Protein AF-A0A2E8HAP6-F1 (afdb_monomer_lite)

Structure (mmCIF, N/CA/C/O backbone):
data_AF-A0A2E8HAP6-F1
#
_entry.id   AF-A0A2E8HAP6-F1
#
loop_
_atom_site.group_PDB
_atom_site.id
_atom_site.type_symbol
_atom_site.label_atom_id
_atom_site.label_alt_id
_atom_site.label_comp_id
_atom_site.label_asym_id
_atom_site.label_entity_id
_atom_site.label_seq_id
_atom_site.pdbx_PDB_ins_code
_atom_site.Cartn_x
_atom_site.Cartn_y
_atom_site.Cartn_z
_atom_site.occupancy
_atom_site.B_iso_or_equiv
_atom_site.auth_seq_id
_atom_site.auth_comp_id
_atom_site.auth_asym_id
_atom_site.auth_atom_id
_atom_site.pdbx_PDB_model_num
ATOM 1 N N . MET A 1 1 ? -25.602 -38.868 -13.111 1.00 34.88 1 MET A N 1
ATOM 2 C CA . MET A 1 1 ? -24.958 -37.611 -13.548 1.00 34.88 1 MET A CA 1
ATOM 3 C C . MET A 1 1 ? -24.954 -36.648 -12.369 1.00 34.88 1 MET A C 1
ATOM 5 O O . MET A 1 1 ? -25.952 -35.989 -12.122 1.00 34.88 1 MET A O 1
ATOM 9 N N . THR A 1 2 ? -23.888 -36.649 -11.573 1.00 30.02 2 THR A N 1
ATOM 10 C CA . THR A 1 2 ? -23.731 -35.790 -10.389 1.00 30.02 2 THR A CA 1
ATOM 11 C C . THR A 1 2 ? -22.865 -34.594 -10.771 1.00 30.02 2 THR A C 1
ATOM 13 O O . THR A 1 2 ? -21.696 -34.753 -11.109 1.00 30.02 2 THR A O 1
ATOM 16 N N . ALA A 1 3 ? -23.459 -33.401 -10.778 1.00 32.62 3 ALA A N 1
ATOM 17 C CA . ALA A 1 3 ? -22.767 -32.154 -11.075 1.00 32.62 3 ALA A CA 1
ATOM 18 C C . ALA A 1 3 ? -21.962 -31.694 -9.849 1.00 32.62 3 ALA A C 1
ATOM 20 O O . ALA A 1 3 ? -22.529 -31.306 -8.826 1.00 32.62 3 ALA A O 1
ATOM 21 N N . THR A 1 4 ? -20.636 -31.733 -9.955 1.00 31.61 4 THR A N 1
ATOM 22 C CA . THR A 1 4 ? -19.708 -31.160 -8.976 1.00 31.61 4 THR A CA 1
ATOM 23 C C . THR A 1 4 ? -19.849 -29.637 -8.988 1.00 31.61 4 THR A C 1
ATOM 25 O O . THR A 1 4 ? -19.440 -28.980 -9.944 1.00 31.61 4 THR A O 1
ATOM 28 N N . ARG A 1 5 ? -20.438 -29.049 -7.937 1.00 39.22 5 ARG A N 1
ATOM 29 C CA . ARG A 1 5 ? -20.394 -27.594 -7.720 1.00 39.22 5 ARG A CA 1
ATOM 30 C C . ARG A 1 5 ? -18.953 -27.200 -7.394 1.00 39.22 5 ARG A C 1
ATOM 32 O O . ARG A 1 5 ? -18.473 -27.469 -6.298 1.00 39.22 5 ARG A O 1
ATOM 39 N N . LEU A 1 6 ? -18.268 -26.579 -8.350 1.00 38.25 6 LEU A N 1
ATOM 40 C CA . LEU A 1 6 ? -16.980 -25.927 -8.122 1.00 38.25 6 LEU A CA 1
ATOM 41 C C . LEU A 1 6 ? -17.208 -24.735 -7.183 1.00 38.25 6 LEU A C 1
ATOM 43 O O . LEU A 1 6 ? -17.872 -23.768 -7.553 1.00 38.25 6 LEU A O 1
ATOM 47 N N . ALA A 1 7 ? -16.692 -24.816 -5.957 1.00 41.75 7 ALA A N 1
ATOM 48 C CA . ALA A 1 7 ? -16.610 -23.654 -5.082 1.00 41.75 7 ALA A CA 1
ATOM 49 C C . ALA A 1 7 ? -15.644 -22.630 -5.713 1.00 41.75 7 ALA A C 1
ATOM 51 O O . ALA A 1 7 ? -14.564 -23.027 -6.167 1.00 41.75 7 ALA A O 1
ATOM 52 N N . PRO A 1 8 ? -15.998 -21.334 -5.778 1.00 37.44 8 PRO A N 1
ATOM 53 C CA . PRO A 1 8 ? -15.115 -20.322 -6.343 1.00 37.44 8 PRO A CA 1
ATOM 54 C C . PRO A 1 8 ? -13.824 -20.244 -5.521 1.00 37.44 8 PRO A C 1
ATOM 56 O O . PRO A 1 8 ? -13.845 -20.279 -4.289 1.00 37.44 8 PRO A O 1
ATOM 59 N N . SER A 1 9 ? -12.680 -20.182 -6.203 1.00 44.66 9 SER A N 1
ATOM 60 C CA . SER A 1 9 ? -11.379 -20.160 -5.538 1.00 44.66 9 SER A CA 1
ATOM 61 C C . SER A 1 9 ? -11.231 -18.889 -4.693 1.00 44.66 9 SER A C 1
ATOM 63 O O . SER A 1 9 ? -11.637 -17.797 -5.093 1.00 44.66 9 SER A O 1
ATOM 65 N N . ARG A 1 10 ? -10.605 -19.025 -3.517 1.00 48.16 10 ARG A N 1
ATOM 66 C CA . ARG A 1 10 ? -10.386 -17.947 -2.527 1.00 48.16 10 ARG A CA 1
ATOM 67 C C . ARG A 1 10 ? -9.738 -16.678 -3.121 1.00 48.16 10 ARG A C 1
ATOM 69 O O . ARG A 1 10 ? -9.893 -15.602 -2.560 1.00 48.16 10 ARG A O 1
ATOM 76 N N . ARG A 1 11 ? -9.062 -16.796 -4.274 1.00 50.16 11 ARG A N 1
ATOM 77 C CA . ARG A 1 11 ? -8.432 -15.697 -5.030 1.00 50.16 11 ARG A CA 1
ATOM 78 C C . ARG A 1 11 ? -9.433 -14.819 -5.794 1.00 50.16 11 ARG A C 1
ATOM 80 O O . ARG A 1 11 ? -9.287 -13.604 -5.801 1.00 50.16 11 ARG A O 1
ATOM 87 N N . LEU A 1 12 ? -10.478 -15.408 -6.382 1.00 37.34 12 LEU A N 1
ATOM 88 C CA . LEU A 1 12 ? -11.542 -14.656 -7.066 1.00 37.34 12 LEU A CA 1
ATOM 89 C C . LEU A 1 12 ? -12.439 -13.900 -6.075 1.00 37.34 12 LEU A C 1
ATOM 91 O O . LEU A 1 12 ? -12.944 -12.828 -6.392 1.00 37.34 12 LEU A O 1
ATOM 95 N N . TRP A 1 13 ? -12.587 -14.419 -4.854 1.00 34.78 13 TRP A N 1
ATOM 96 C CA . TRP A 1 13 ? -13.346 -13.753 -3.794 1.00 34.78 13 TRP A CA 1
ATOM 97 C C . TRP A 1 13 ? -12.647 -12.486 -3.266 1.00 34.78 13 TRP A C 1
ATOM 99 O O . TRP A 1 13 ? -13.311 -11.474 -3.051 1.00 34.78 13 TRP A O 1
ATOM 109 N N . ARG A 1 14 ? -11.308 -12.495 -3.160 1.00 43.00 14 ARG A N 1
ATOM 110 C CA . ARG A 1 14 ? -10.498 -11.315 -2.793 1.00 43.00 14 ARG A CA 1
ATOM 111 C C . ARG A 1 14 ? -10.588 -10.185 -3.830 1.00 43.00 14 ARG A C 1
ATOM 113 O O . ARG A 1 14 ? -10.760 -9.030 -3.449 1.00 43.00 14 ARG A O 1
ATOM 120 N N . PHE A 1 15 ? -10.597 -10.519 -5.124 1.00 37.59 15 PHE A N 1
ATOM 121 C CA . PHE A 1 15 ? -10.759 -9.545 -6.216 1.00 37.59 15 PHE A CA 1
ATOM 122 C C . PHE A 1 15 ? -12.111 -8.802 -6.180 1.00 37.59 15 PHE A C 1
ATOM 124 O O . PHE A 1 15 ? -12.169 -7.610 -6.470 1.00 37.59 15 PHE A O 1
ATOM 131 N N . CYS A 1 16 ? -13.203 -9.470 -5.792 1.00 31.81 16 CYS A N 1
ATOM 132 C CA . CYS A 1 16 ? -14.531 -8.845 -5.717 1.00 31.81 16 CYS A CA 1
ATOM 133 C C . CYS A 1 16 ? -14.757 -8.017 -4.436 1.00 31.81 16 CYS A C 1
ATOM 135 O O . CYS A 1 16 ? -15.578 -7.100 -4.433 1.00 31.81 16 CYS A O 1
ATOM 137 N N . ILE A 1 17 ? -14.018 -8.290 -3.355 1.00 37.62 17 ILE A N 1
ATOM 138 C CA . ILE A 1 17 ? -14.086 -7.501 -2.114 1.00 37.62 17 ILE A CA 1
ATOM 139 C C . ILE A 1 17 ? -13.412 -6.129 -2.297 1.00 37.62 17 ILE A C 1
ATOM 141 O O . ILE A 1 17 ? -13.930 -5.130 -1.791 1.00 37.62 17 ILE A O 1
ATOM 145 N N . GLY A 1 18 ? -12.352 -6.040 -3.111 1.00 36.97 18 GLY A N 1
ATOM 146 C CA . GLY A 1 18 ? -11.680 -4.774 -3.439 1.00 36.97 18 GLY A CA 1
ATOM 147 C C . GLY A 1 18 ? -12.603 -3.708 -4.053 1.00 36.97 18 GLY A C 1
ATOM 148 O O . GLY A 1 18 ? -12.425 -2.521 -3.796 1.00 36.97 18 GLY A O 1
ATOM 149 N N . ALA A 1 19 ? -13.653 -4.117 -4.775 1.00 36.88 19 ALA A N 1
ATOM 150 C CA . ALA A 1 19 ? -14.640 -3.204 -5.361 1.00 36.88 19 ALA A CA 1
ATOM 151 C C . ALA A 1 19 ? -15.677 -2.666 -4.350 1.00 36.88 19 ALA A C 1
ATOM 153 O O . ALA A 1 19 ? -16.302 -1.640 -4.607 1.00 36.88 19 ALA A O 1
ATOM 154 N N . THR A 1 20 ? -15.857 -3.321 -3.194 1.00 38.19 20 THR A N 1
ATOM 155 C CA . THR A 1 20 ? -16.855 -2.924 -2.172 1.00 38.19 20 THR A CA 1
ATOM 156 C C . THR A 1 20 ? -16.224 -2.244 -0.948 1.00 38.19 20 THR A C 1
ATOM 158 O O . THR A 1 20 ? -16.907 -1.530 -0.218 1.00 38.19 20 THR A O 1
ATOM 161 N N . LEU A 1 21 ? -14.911 -2.393 -0.736 1.00 43.41 21 LEU A N 1
ATOM 162 C CA . LEU A 1 21 ? -14.145 -1.747 0.345 1.00 43.41 21 LEU A CA 1
ATOM 163 C C . LEU A 1 21 ? -13.664 -0.319 0.002 1.00 43.41 21 LEU A C 1
ATOM 165 O O . LEU A 1 21 ? -12.735 0.211 0.617 1.00 43.41 21 LEU A O 1
ATOM 169 N N . ALA A 1 22 ? -14.311 0.334 -0.964 1.00 43.78 22 ALA A N 1
ATOM 170 C CA . ALA A 1 22 ? -13.903 1.625 -1.518 1.00 43.78 22 ALA A CA 1
ATOM 171 C C . ALA A 1 22 ? -13.898 2.783 -0.498 1.00 43.78 22 ALA A C 1
ATOM 173 O O . ALA A 1 22 ? -13.169 3.754 -0.678 1.00 43.78 22 ALA A O 1
ATOM 174 N N . GLY A 1 23 ? -14.652 2.700 0.603 1.00 41.28 23 GLY A N 1
ATOM 175 C CA . GLY A 1 23 ? -14.758 3.818 1.546 1.00 41.28 23 GLY A CA 1
ATOM 176 C C . GLY A 1 23 ? -13.575 3.988 2.509 1.00 41.28 23 GLY A C 1
ATOM 177 O O . GLY A 1 23 ? -13.300 5.114 2.916 1.00 41.28 23 GLY A O 1
ATOM 178 N N . PHE A 1 24 ? -12.873 2.905 2.870 1.00 41.56 24 PHE A N 1
ATOM 179 C CA . PHE A 1 24 ? -11.733 2.949 3.805 1.00 41.56 24 PHE A CA 1
ATOM 180 C C . PHE A 1 24 ? -10.404 2.740 3.064 1.00 41.56 24 PHE A C 1
ATOM 182 O O . PHE A 1 24 ? -9.471 3.526 3.228 1.00 41.56 24 PHE A O 1
ATOM 189 N N . VAL A 1 25 ? -10.365 1.764 2.147 1.00 44.72 25 VAL A N 1
ATOM 190 C CA . VAL A 1 25 ? -9.215 1.490 1.268 1.00 44.72 25 VAL A CA 1
ATOM 191 C C . VAL A 1 25 ? -9.105 2.518 0.149 1.00 44.72 25 VAL A C 1
ATOM 193 O O . VAL A 1 25 ? -8.004 2.910 -0.203 1.00 44.72 25 VAL A O 1
ATOM 196 N N . GLY A 1 26 ? -10.214 3.020 -0.395 1.00 46.41 26 GLY A N 1
ATOM 197 C CA . GLY A 1 26 ? -10.151 4.055 -1.431 1.00 46.41 26 GLY A CA 1
ATOM 198 C C . GLY A 1 26 ? -9.655 5.397 -0.894 1.00 46.41 26 GLY A C 1
ATOM 199 O O . GLY A 1 26 ? -9.004 6.129 -1.624 1.00 46.41 26 GLY A O 1
ATOM 200 N N . VAL A 1 27 ? -9.881 5.712 0.385 1.00 47.75 27 VAL A N 1
ATOM 201 C CA . VAL A 1 27 ? -9.335 6.912 1.040 1.00 47.75 27 VAL A CA 1
ATOM 202 C C . VAL A 1 27 ? -7.869 6.668 1.411 1.00 47.75 27 VAL A C 1
ATOM 204 O O . VAL A 1 27 ? -6.997 7.357 0.902 1.00 47.75 27 VAL A O 1
ATOM 207 N N . ILE A 1 28 ? -7.555 5.640 2.203 1.00 47.19 28 ILE A N 1
ATOM 208 C CA . ILE A 1 28 ? -6.171 5.377 2.642 1.00 47.19 28 ILE A CA 1
ATOM 209 C C . ILE A 1 28 ? -5.275 4.966 1.469 1.00 47.19 28 ILE A C 1
ATOM 211 O O . ILE A 1 28 ? -4.183 5.490 1.320 1.00 47.19 28 ILE A O 1
ATOM 215 N N . GLY A 1 29 ? -5.736 4.092 0.583 1.00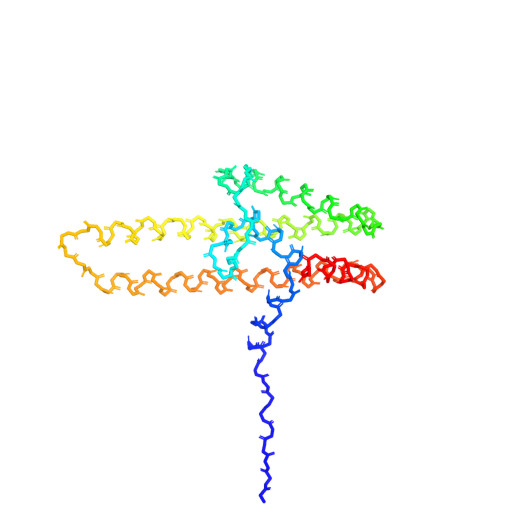 43.91 29 GLY A N 1
ATOM 216 C CA . GLY A 1 29 ? -4.992 3.632 -0.585 1.00 43.91 29 GLY A CA 1
ATOM 217 C C . GLY A 1 29 ? -4.807 4.688 -1.670 1.00 43.91 29 GLY A C 1
ATOM 218 O O . GLY A 1 29 ? -3.787 4.672 -2.357 1.00 43.91 29 GLY A O 1
ATOM 219 N N . SER A 1 30 ? -5.715 5.662 -1.783 1.00 48.97 30 SER A N 1
ATOM 220 C CA . SER A 1 30 ? -5.460 6.834 -2.623 1.00 48.97 30 SER A CA 1
ATOM 221 C C . SER A 1 30 ? -4.388 7.732 -1.979 1.00 48.97 30 SER A C 1
ATOM 223 O O . SER A 1 30 ? -3.448 8.124 -2.666 1.00 48.97 30 SER A O 1
ATOM 225 N N . TYR A 1 31 ? -4.410 7.947 -0.658 1.00 45.25 31 TYR A N 1
ATOM 226 C CA . TYR A 1 31 ? -3.378 8.732 0.042 1.00 45.25 31 TYR A CA 1
ATOM 227 C C . TYR A 1 31 ? -2.008 8.044 0.187 1.00 45.25 31 TYR A C 1
ATOM 229 O O . TYR A 1 31 ? -0.999 8.742 0.230 1.00 45.25 31 TYR A O 1
ATOM 237 N N . VAL A 1 32 ? -1.952 6.711 0.254 1.00 43.72 32 VAL A N 1
ATOM 238 C CA . VAL A 1 32 ? -0.714 5.944 0.478 1.00 43.72 32 VAL A CA 1
ATOM 239 C C . VAL A 1 32 ? -0.076 5.480 -0.834 1.00 43.72 32 VAL A C 1
ATOM 241 O O . VAL A 1 32 ? 1.145 5.505 -0.956 1.00 43.72 32 VAL A O 1
ATOM 244 N N . ALA A 1 33 ? -0.870 5.077 -1.829 1.00 41.09 33 ALA A N 1
ATOM 245 C CA . ALA A 1 33 ? -0.340 4.446 -3.037 1.00 41.09 33 ALA A CA 1
ATOM 246 C C . ALA A 1 33 ? -0.448 5.316 -4.299 1.00 41.09 33 ALA A C 1
ATOM 248 O O . ALA A 1 33 ? 0.166 4.989 -5.309 1.00 41.09 33 ALA A O 1
ATOM 249 N N . GLY A 1 34 ? -1.224 6.409 -4.299 1.00 41.69 34 GLY A N 1
ATOM 250 C CA . GLY A 1 34 ? -1.454 7.194 -5.522 1.00 41.69 34 GLY A CA 1
ATOM 251 C C . GLY A 1 34 ? -2.115 6.395 -6.661 1.00 41.69 34 GLY A C 1
ATOM 252 O O . GLY A 1 34 ? -2.211 6.883 -7.785 1.00 41.69 34 GLY A O 1
ATOM 253 N N . CYS A 1 35 ? -2.601 5.178 -6.388 1.00 39.53 35 CYS A N 1
ATOM 254 C CA . CYS A 1 35 ? -3.077 4.220 -7.389 1.00 39.53 35 CYS A CA 1
ATOM 255 C C . CYS A 1 35 ? -4.482 4.521 -7.940 1.00 39.53 35 CYS A C 1
ATOM 257 O O . CYS A 1 35 ? -5.065 3.693 -8.636 1.00 39.53 35 CYS A O 1
ATOM 259 N N . SER A 1 36 ? -5.052 5.704 -7.699 1.00 40.22 36 SER A N 1
ATOM 260 C CA . SER A 1 36 ? -6.381 6.083 -8.203 1.00 40.22 36 SER A CA 1
ATOM 261 C C . SER A 1 36 ? -6.389 6.522 -9.677 1.00 40.22 36 SER A C 1
ATOM 263 O O . SER A 1 36 ? -7.179 7.376 -10.075 1.00 40.22 36 SER A O 1
ATOM 265 N N . ARG A 1 37 ? -5.544 5.923 -10.527 1.00 37.09 37 ARG A N 1
ATOM 266 C CA . ARG A 1 37 ? -5.595 6.113 -11.989 1.00 37.09 37 ARG A CA 1
ATOM 267 C C . ARG A 1 37 ? -6.129 4.914 -12.774 1.00 37.09 37 ARG A C 1
ATOM 269 O O . ARG A 1 37 ? -5.971 4.865 -13.988 1.00 37.09 37 ARG A O 1
ATOM 276 N N . GLY A 1 38 ? -6.840 3.997 -12.120 1.00 36.78 38 GLY A N 1
ATOM 277 C CA . GLY A 1 38 ? -7.538 2.902 -12.792 1.00 36.78 38 GLY A CA 1
ATOM 278 C C . GLY A 1 38 ? -9.012 2.810 -12.400 1.00 36.78 38 GLY A C 1
ATOM 279 O O . GLY A 1 38 ? -9.325 2.421 -11.286 1.00 36.78 38 GLY A O 1
ATOM 280 N N . ILE A 1 39 ? -9.905 3.072 -13.362 1.00 35.22 39 ILE A N 1
ATOM 281 C CA . ILE A 1 39 ? -11.319 2.631 -13.393 1.00 35.22 39 ILE A CA 1
ATOM 282 C C . ILE A 1 39 ? -12.310 3.367 -12.462 1.00 35.22 39 ILE A C 1
ATOM 284 O O . ILE A 1 39 ? -13.173 2.755 -11.842 1.00 35.22 39 ILE A O 1
ATOM 288 N N . SER A 1 40 ? -12.283 4.701 -12.419 1.00 33.53 40 SER A N 1
ATOM 289 C CA . SER A 1 40 ? -13.477 5.505 -12.080 1.00 33.53 40 SER A CA 1
ATOM 290 C C . SER A 1 40 ? -13.374 6.899 -12.700 1.00 33.53 40 SER A C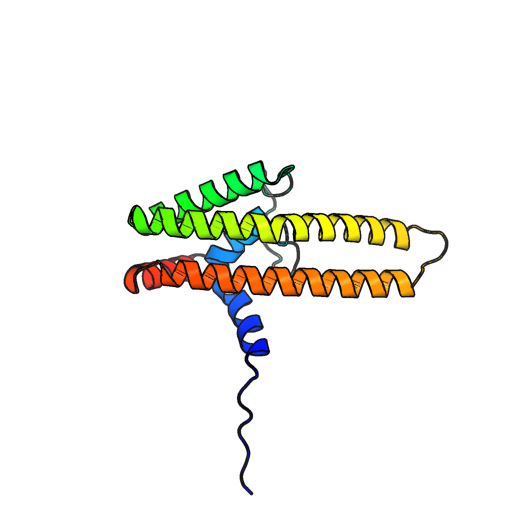 1
ATOM 292 O O . SER A 1 40 ? -12.914 7.856 -12.083 1.00 33.53 40 SER A O 1
ATOM 294 N N . HIS A 1 41 ? -13.781 7.020 -13.964 1.00 35.06 41 HIS A N 1
ATOM 295 C CA . HIS A 1 41 ? -14.090 8.319 -14.557 1.00 35.06 41 HIS A CA 1
ATOM 296 C C . HIS A 1 41 ? -15.361 8.858 -13.884 1.00 35.06 41 HIS A C 1
ATOM 298 O O . HIS A 1 41 ? -16.401 8.229 -14.050 1.00 35.06 41 HIS A O 1
ATOM 304 N N . HIS A 1 42 ? -15.257 9.974 -13.148 1.00 32.62 42 HIS A N 1
ATOM 305 C CA . HIS A 1 42 ? -16.210 11.107 -13.040 1.00 32.62 42 HIS A CA 1
ATOM 306 C C . HIS A 1 42 ? -16.139 11.801 -11.665 1.00 32.62 42 HIS A C 1
ATOM 308 O O . HIS A 1 42 ? -16.991 11.593 -10.809 1.00 32.62 42 HIS A O 1
ATOM 314 N N . GLY A 1 43 ? -15.172 12.715 -11.488 1.00 28.56 43 GLY A N 1
ATOM 315 C CA . GLY A 1 43 ? -15.391 13.842 -10.570 1.00 28.56 43 GLY A CA 1
ATOM 316 C C . GLY A 1 43 ? -14.243 14.279 -9.668 1.00 28.56 43 GLY A C 1
ATOM 317 O O . GLY A 1 43 ? -14.486 14.448 -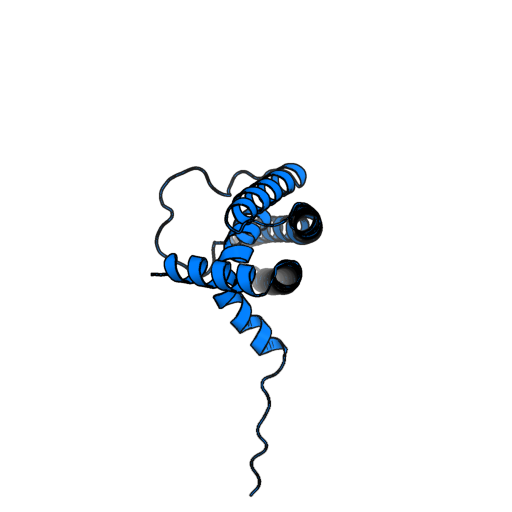8.488 1.00 28.56 43 GLY A O 1
ATOM 318 N N . TRP A 1 44 ? -13.033 14.534 -10.177 1.00 31.86 44 TRP A N 1
ATOM 319 C CA . TRP A 1 44 ? -12.013 15.276 -9.407 1.00 31.86 44 TRP A CA 1
ATOM 320 C C . TRP A 1 44 ? -11.205 16.229 -10.302 1.00 31.86 44 TRP A C 1
ATOM 322 O O . TRP A 1 44 ? -9.983 16.178 -10.380 1.00 31.86 44 TRP A O 1
ATOM 332 N N . HIS A 1 45 ? -11.903 17.136 -10.991 1.00 35.41 45 HIS A N 1
ATOM 333 C CA . HIS A 1 45 ? -11.305 18.374 -11.496 1.00 35.41 45 HIS A CA 1
ATOM 334 C C . HIS A 1 45 ? -11.617 19.499 -10.504 1.00 35.41 45 HIS A C 1
ATOM 336 O O . HIS A 1 45 ? -12.606 20.200 -10.684 1.00 35.41 45 HIS A O 1
ATOM 342 N N . ARG A 1 46 ? -10.816 19.615 -9.434 1.00 31.38 46 ARG A N 1
ATOM 343 C CA . ARG A 1 46 ? -10.508 20.837 -8.652 1.00 31.38 46 ARG A CA 1
ATOM 344 C C . ARG A 1 46 ? -9.857 20.442 -7.315 1.00 31.38 46 ARG A C 1
ATOM 346 O O . ARG A 1 46 ? -10.510 19.839 -6.477 1.00 31.38 46 ARG A O 1
ATOM 353 N N . GLY A 1 47 ? -8.612 20.875 -7.101 1.00 31.34 47 GLY A N 1
ATOM 354 C CA . GLY A 1 47 ? -8.030 21.075 -5.764 1.00 31.34 47 GLY A CA 1
ATOM 355 C C . GLY A 1 47 ? -7.081 19.986 -5.234 1.00 31.34 47 GLY A C 1
ATOM 356 O O . GLY A 1 47 ? -7.525 18.949 -4.765 1.00 31.34 47 GLY A O 1
ATOM 357 N N . HIS A 1 48 ? -5.773 20.274 -5.251 1.00 40.72 48 HIS A N 1
ATOM 358 C CA . HIS A 1 48 ? -4.752 19.899 -4.245 1.00 40.72 48 HIS A CA 1
ATOM 359 C C . HIS A 1 48 ? -4.768 18.499 -3.572 1.00 40.72 48 HIS A C 1
ATOM 361 O O . HIS A 1 48 ? -4.497 18.389 -2.377 1.00 40.72 48 HIS A O 1
ATOM 367 N N . GLY A 1 49 ? -4.998 17.403 -4.296 1.00 42.19 49 GLY A N 1
ATOM 368 C CA . GLY A 1 49 ? -4.974 16.056 -3.705 1.00 42.19 49 GLY A CA 1
ATOM 369 C C . GLY A 1 49 ? -4.074 15.081 -4.458 1.00 42.19 49 GLY A C 1
ATOM 370 O O . GLY A 1 49 ? -4.280 14.879 -5.647 1.00 42.19 49 GLY A O 1
ATOM 371 N N . LEU A 1 50 ? -3.140 14.443 -3.740 1.00 42.72 50 LEU A N 1
ATOM 372 C CA . LEU A 1 50 ? -2.358 13.235 -4.084 1.00 42.72 50 LEU A CA 1
ATOM 373 C C . LEU A 1 50 ? -1.052 13.333 -4.898 1.00 42.72 50 LEU A C 1
ATOM 375 O O . LEU A 1 50 ? -0.294 12.369 -4.865 1.00 42.72 50 LEU A O 1
ATOM 379 N N . HIS A 1 51 ? -0.725 14.437 -5.572 1.00 46.59 51 HIS A N 1
ATOM 380 C CA . HIS A 1 51 ? 0.557 14.538 -6.313 1.00 46.59 51 HIS A CA 1
ATOM 381 C C . HIS A 1 51 ? 1.776 14.911 -5.449 1.00 46.59 51 HIS A C 1
ATOM 383 O O . HIS A 1 51 ? 2.888 14.946 -5.956 1.00 46.59 51 HIS A O 1
ATOM 389 N N . ASP A 1 52 ? 1.578 15.157 -4.153 1.00 53.16 52 ASP A N 1
ATOM 390 C CA . ASP A 1 52 ? 2.503 15.947 -3.324 1.00 53.16 52 ASP A CA 1
ATOM 391 C C . ASP A 1 52 ? 2.902 15.225 -2.023 1.00 53.16 52 ASP A C 1
ATOM 393 O O . ASP A 1 52 ? 2.906 15.801 -0.940 1.00 53.16 52 ASP A O 1
ATOM 397 N N . VAL A 1 53 ? 3.106 13.907 -2.100 1.00 62.44 53 VAL A N 1
ATOM 398 C CA . VAL A 1 53 ? 3.710 13.127 -1.010 1.00 62.44 53 VAL A CA 1
ATOM 399 C C . VAL A 1 53 ? 5.097 12.724 -1.482 1.00 62.44 53 VAL A C 1
ATOM 401 O O . VAL A 1 53 ? 5.232 11.889 -2.385 1.00 62.44 53 VAL A O 1
ATOM 404 N N . SER A 1 54 ? 6.102 13.383 -0.917 1.00 72.19 54 SER A N 1
ATOM 405 C CA . SER A 1 54 ? 7.501 13.284 -1.333 1.00 72.19 54 SER A CA 1
ATOM 406 C C . SER A 1 54 ? 8.323 12.355 -0.439 1.00 72.19 54 SER A C 1
ATOM 408 O O . SER A 1 54 ? 9.409 11.925 -0.830 1.00 72.19 54 SER A O 1
ATOM 410 N N . SER A 1 55 ? 7.798 12.013 0.743 1.00 82.19 55 SER A N 1
ATOM 411 C CA . SER A 1 55 ? 8.484 11.168 1.716 1.00 82.19 55 SER A CA 1
ATOM 412 C C . SER A 1 55 ? 7.562 10.133 2.383 1.00 82.19 55 SER A C 1
ATOM 414 O O . SER A 1 55 ? 6.344 10.333 2.470 1.00 82.19 55 SER A O 1
ATOM 416 N N . PRO A 1 56 ? 8.131 9.033 2.920 1.00 81.00 56 PRO A N 1
ATOM 417 C CA . PRO A 1 56 ? 7.384 8.077 3.738 1.00 81.00 56 PRO A CA 1
ATOM 418 C C . PRO A 1 56 ? 6.754 8.715 4.985 1.00 81.00 56 PRO A C 1
ATOM 420 O O . PRO A 1 56 ? 5.701 8.274 5.441 1.00 81.00 56 PRO A O 1
ATOM 423 N N . GLU A 1 57 ? 7.388 9.751 5.542 1.00 85.44 57 GLU A N 1
ATOM 424 C CA . GLU A 1 57 ? 6.902 10.458 6.729 1.00 85.44 57 GLU A CA 1
ATOM 425 C C . GLU A 1 57 ? 5.649 11.281 6.414 1.00 85.44 57 GLU A C 1
ATOM 427 O O . GLU A 1 57 ? 4.644 11.157 7.113 1.00 85.44 57 GLU A O 1
ATOM 432 N N . GLU A 1 58 ? 5.655 12.026 5.307 1.00 83.75 58 GLU A N 1
ATOM 433 C CA . GLU A 1 58 ? 4.475 12.754 4.829 1.00 83.75 58 GLU A CA 1
ATOM 434 C C . GLU A 1 58 ? 3.327 11.794 4.487 1.00 83.75 58 GLU A C 1
ATOM 436 O O . GLU A 1 58 ? 2.161 12.077 4.782 1.00 83.75 58 GLU A O 1
ATOM 441 N N . ALA A 1 59 ? 3.642 10.636 3.890 1.00 80.50 59 ALA A N 1
ATOM 442 C CA . ALA A 1 59 ? 2.657 9.596 3.595 1.00 80.50 59 ALA A CA 1
ATOM 443 C C . ALA A 1 59 ? 1.997 9.089 4.881 1.00 80.50 59 ALA A C 1
ATOM 445 O O . ALA A 1 59 ? 0.769 8.983 4.965 1.00 80.50 59 ALA A O 1
ATOM 446 N N . ARG A 1 60 ? 2.820 8.829 5.901 1.00 83.12 60 ARG A N 1
ATOM 447 C CA . ARG A 1 60 ? 2.378 8.406 7.226 1.00 83.12 60 ARG A CA 1
ATOM 448 C C . ARG A 1 60 ? 1.495 9.459 7.876 1.00 83.12 60 ARG A C 1
ATOM 450 O O . ARG A 1 60 ? 0.377 9.142 8.267 1.00 83.12 60 ARG A O 1
ATOM 457 N N . GLU A 1 61 ? 1.947 10.706 7.960 1.00 84.56 61 GLU A N 1
ATOM 458 C CA . GLU A 1 61 ? 1.191 11.791 8.591 1.00 84.56 61 GLU A CA 1
ATOM 459 C C . GLU A 1 61 ? -0.179 11.990 7.927 1.00 84.56 61 GLU A C 1
ATOM 461 O O . GLU A 1 61 ? -1.205 12.116 8.608 1.00 84.56 61 GLU A O 1
ATOM 466 N N . ARG A 1 62 ? -0.219 11.953 6.590 1.00 80.12 62 ARG A N 1
ATOM 467 C CA . ARG A 1 62 ? -1.458 12.069 5.815 1.00 80.12 62 ARG A CA 1
ATOM 468 C C . ARG A 1 62 ? -2.410 10.912 6.108 1.00 80.12 62 ARG A C 1
ATOM 470 O O . ARG A 1 62 ? -3.588 11.151 6.384 1.00 80.12 62 ARG A O 1
ATOM 477 N N . ALA A 1 63 ? -1.911 9.676 6.071 1.00 80.44 63 ALA A N 1
ATOM 478 C CA . ALA A 1 63 ? -2.708 8.479 6.322 1.00 80.44 63 ALA A CA 1
ATOM 479 C C . ALA A 1 63 ? -3.244 8.455 7.764 1.00 80.44 63 ALA A C 1
ATOM 481 O O . ALA A 1 63 ? -4.429 8.201 7.985 1.00 80.44 63 ALA A O 1
ATOM 482 N N . GLN A 1 64 ? -2.408 8.827 8.736 1.00 82.75 64 GLN A N 1
ATOM 483 C CA . GLN A 1 64 ? -2.780 8.971 10.143 1.00 82.75 64 GLN A CA 1
ATOM 484 C C . GLN A 1 64 ? -3.860 10.038 10.350 1.00 82.75 64 GLN A C 1
ATOM 486 O O . GLN A 1 64 ? -4.840 9.820 11.068 1.00 82.75 64 GLN A O 1
ATOM 491 N N . SER A 1 65 ? -3.721 11.191 9.698 1.00 82.00 65 SER A N 1
ATOM 492 C CA . SER A 1 65 ? -4.704 12.276 9.768 1.00 82.00 65 SER A CA 1
ATOM 493 C C . SER A 1 65 ? -6.049 11.867 9.164 1.00 82.00 65 SER A C 1
ATOM 495 O O . SER A 1 65 ? -7.100 12.138 9.753 1.00 82.00 65 SER A O 1
ATOM 497 N N . ALA A 1 66 ? -6.031 11.155 8.034 1.00 76.00 66 ALA A N 1
ATOM 498 C CA . ALA A 1 66 ? -7.231 10.610 7.407 1.00 76.00 66 ALA A CA 1
ATOM 499 C C . ALA A 1 66 ? -7.930 9.579 8.311 1.00 76.00 66 ALA A C 1
ATOM 501 O O . ALA A 1 66 ? -9.146 9.659 8.507 1.00 76.00 66 ALA A O 1
ATOM 502 N N . ALA A 1 67 ? -7.167 8.664 8.919 1.00 81.44 67 ALA A N 1
ATOM 503 C CA . ALA A 1 67 ? -7.691 7.673 9.855 1.00 81.44 67 ALA A CA 1
ATOM 504 C C . ALA A 1 67 ? -8.335 8.337 11.080 1.00 81.44 67 ALA A C 1
ATOM 506 O O . ALA A 1 67 ? -9.479 8.036 11.414 1.00 81.44 67 ALA A O 1
ATOM 507 N N . LYS A 1 68 ? -7.665 9.315 11.704 1.00 81.38 68 LYS A N 1
ATOM 508 C CA . LYS A 1 68 ? -8.220 10.081 12.835 1.00 81.38 68 LYS A CA 1
ATOM 509 C C . LYS A 1 68 ? -9.524 10.789 12.472 1.00 81.38 68 LYS A C 1
ATOM 511 O O . LYS A 1 68 ? -10.485 10.733 13.240 1.00 81.38 68 LYS A O 1
ATOM 516 N N . TRP A 1 69 ? -9.573 11.444 11.311 1.00 78.94 69 TRP A N 1
ATOM 517 C CA . TRP A 1 69 ? -10.777 12.136 10.850 1.00 78.94 69 TRP A CA 1
ATOM 518 C C . TRP A 1 69 ? -11.946 11.168 10.630 1.00 78.94 69 TRP A C 1
ATOM 520 O O . TRP A 1 69 ? -13.062 11.459 11.062 1.00 78.94 69 TRP A O 1
ATOM 530 N N . MET A 1 70 ? -11.684 10.011 10.013 1.00 76.25 70 MET A N 1
ATOM 531 C CA . MET A 1 70 ? -12.684 8.962 9.798 1.00 76.25 70 MET A CA 1
ATOM 532 C C . MET A 1 70 ? -13.191 8.381 11.119 1.00 76.25 70 MET A C 1
ATOM 534 O O . MET A 1 70 ? -14.396 8.285 11.319 1.00 76.25 70 MET A O 1
ATOM 538 N N . LEU A 1 71 ? -12.298 8.037 12.045 1.00 81.44 71 LEU A N 1
ATOM 539 C CA . LEU A 1 71 ? -12.665 7.397 13.311 1.00 81.44 71 LEU A CA 1
ATOM 540 C C . LEU A 1 71 ? -13.463 8.300 14.245 1.00 81.44 71 LEU A C 1
ATOM 542 O O . LEU A 1 71 ? -14.315 7.813 14.984 1.00 81.44 71 LEU A O 1
ATOM 546 N N . ARG A 1 72 ? -13.245 9.617 14.174 1.00 82.62 72 ARG A N 1
ATOM 547 C CA . ARG A 1 72 ? -14.074 10.594 14.892 1.00 82.62 72 ARG A CA 1
ATOM 548 C C . ARG A 1 72 ? -15.544 10.540 14.465 1.00 82.62 72 ARG A C 1
ATOM 550 O O . ARG A 1 72 ? -16.398 10.973 15.222 1.00 82.62 72 ARG A O 1
ATOM 557 N N . LYS A 1 73 ? -15.843 10.052 13.260 1.00 80.00 73 LYS A N 1
ATOM 558 C CA . LYS A 1 73 ? -17.210 9.993 12.742 1.00 80.00 73 LYS A CA 1
ATOM 559 C C . LYS A 1 73 ? -18.033 8.822 13.298 1.00 80.00 73 LYS A C 1
ATOM 561 O O . LYS A 1 73 ? -19.250 8.897 13.233 1.00 80.00 73 LYS A O 1
ATOM 566 N N . PHE A 1 74 ? -17.384 7.782 13.818 1.00 82.81 74 PHE A N 1
ATOM 567 C CA . PHE A 1 74 ? -18.027 6.529 14.245 1.00 82.81 74 PHE A CA 1
ATOM 568 C C . PHE A 1 74 ? -17.831 6.252 15.743 1.00 82.81 74 PHE A C 1
ATOM 570 O O . PHE A 1 74 ? -17.817 5.096 16.165 1.00 82.81 74 PHE A O 1
ATOM 577 N N . ASP A 1 75 ? -17.567 7.308 16.524 1.00 85.56 75 ASP A N 1
ATOM 578 C CA . ASP A 1 75 ? -17.360 7.254 17.976 1.00 85.56 75 ASP A CA 1
ATOM 579 C C . ASP A 1 75 ? -16.409 6.132 18.433 1.00 85.56 75 ASP A C 1
ATOM 581 O O . ASP A 1 75 ? -16.639 5.448 19.430 1.00 85.56 75 ASP A O 1
ATOM 585 N N . ALA A 1 76 ? -15.317 5.922 17.687 1.00 89.50 76 ALA A N 1
ATOM 586 C CA . ALA A 1 76 ? -14.314 4.929 18.051 1.00 89.50 76 ALA A CA 1
ATOM 587 C C . ALA A 1 76 ? -13.672 5.268 19.408 1.00 89.50 76 ALA A C 1
ATOM 589 O O . ALA A 1 76 ? -13.326 6.427 19.675 1.00 89.50 76 ALA A O 1
ATOM 590 N N . THR A 1 77 ? -13.468 4.253 20.249 1.00 93.56 77 THR A N 1
ATOM 591 C CA . THR A 1 77 ? -12.760 4.409 21.527 1.00 93.56 77 THR A CA 1
ATOM 592 C C . THR A 1 77 ? -11.284 4.727 21.292 1.00 93.56 77 THR A C 1
ATOM 594 O O . THR A 1 77 ? -10.754 4.538 20.194 1.00 93.56 77 THR A O 1
ATOM 597 N N . ASP A 1 78 ? -10.588 5.216 22.317 1.00 93.44 78 ASP A N 1
ATOM 598 C CA . ASP A 1 78 ? -9.167 5.549 22.177 1.00 93.44 78 ASP A CA 1
ATOM 599 C C . ASP A 1 78 ? -8.303 4.307 21.905 1.00 93.44 78 ASP A C 1
ATOM 601 O O . ASP A 1 78 ? -7.428 4.359 21.040 1.00 93.44 78 ASP A O 1
ATOM 605 N N . ASP A 1 79 ? -8.644 3.162 22.501 1.00 94.25 79 ASP A N 1
ATOM 606 C CA . ASP A 1 79 ? -8.024 1.868 22.194 1.00 94.25 79 ASP A CA 1
ATOM 607 C C . ASP A 1 79 ? -8.222 1.468 20.723 1.00 94.25 79 ASP A C 1
ATOM 609 O O . ASP A 1 79 ? -7.283 1.027 20.054 1.00 94.25 79 ASP A O 1
ATOM 613 N N . GLN A 1 80 ? -9.434 1.647 20.183 1.00 93.00 80 GLN A N 1
ATOM 614 C CA . GLN A 1 80 ? -9.717 1.366 18.773 1.00 93.00 80 GLN A CA 1
ATOM 615 C C . GLN A 1 80 ? -8.920 2.292 17.855 1.00 93.00 80 GLN A C 1
ATOM 617 O O . GLN A 1 80 ? -8.332 1.836 16.872 1.00 93.00 80 GLN A O 1
ATOM 622 N N . LYS A 1 81 ? -8.850 3.586 18.195 1.00 91.12 81 LYS A N 1
ATOM 623 C CA . LYS A 1 81 ? -8.033 4.552 17.457 1.00 91.12 81 LYS A CA 1
ATOM 624 C C . LYS A 1 81 ? -6.577 4.133 17.446 1.00 91.12 81 LYS A C 1
ATOM 626 O O . LYS A 1 81 ? -5.987 4.117 16.374 1.00 91.12 81 LYS A O 1
ATOM 631 N N . GLN A 1 82 ? -6.005 3.775 18.590 1.00 93.69 82 GLN A N 1
ATOM 632 C CA . GLN A 1 82 ? -4.598 3.404 18.663 1.00 93.69 82 GLN A CA 1
ATOM 633 C C . GLN A 1 82 ? -4.290 2.160 17.822 1.00 93.69 82 GLN A C 1
ATOM 635 O O . GLN A 1 82 ? -3.347 2.180 17.036 1.00 93.69 82 GLN A O 1
ATOM 640 N N . ARG A 1 83 ? -5.130 1.119 17.898 1.00 94.12 83 ARG A N 1
ATOM 641 C CA . ARG A 1 83 ? -4.970 -0.098 17.081 1.00 94.12 83 ARG A CA 1
ATOM 642 C C . ARG A 1 83 ? -5.046 0.193 15.582 1.00 94.12 83 ARG A C 1
ATOM 644 O O . ARG A 1 83 ? -4.220 -0.296 14.820 1.00 94.12 83 ARG A O 1
ATOM 651 N N . ILE A 1 84 ? -5.998 1.024 15.157 1.00 90.19 84 ILE A N 1
ATOM 652 C CA . ILE A 1 84 ? -6.141 1.396 13.743 1.00 90.19 84 ILE A CA 1
ATOM 653 C C . ILE A 1 84 ? -4.969 2.266 13.277 1.00 90.19 84 ILE A C 1
ATOM 655 O O . ILE A 1 84 ? -4.499 2.098 12.156 1.00 90.19 84 ILE A O 1
ATOM 659 N N . GLN A 1 85 ? -4.442 3.148 14.128 1.00 89.56 85 GLN A N 1
ATOM 660 C CA . GLN A 1 85 ? -3.232 3.911 13.809 1.00 89.56 85 GLN A CA 1
ATOM 661 C C . GLN A 1 85 ? -2.024 2.987 13.594 1.00 89.56 85 GLN A C 1
ATOM 663 O O . GLN A 1 85 ? -1.262 3.222 12.661 1.00 89.56 85 GLN A O 1
ATOM 668 N N . THR A 1 86 ? -1.872 1.916 14.377 1.00 93.88 86 THR A N 1
ATOM 669 C CA . THR A 1 86 ? -0.821 0.910 14.145 1.00 93.88 86 THR A CA 1
ATOM 670 C C . THR A 1 86 ? -0.979 0.220 12.788 1.00 93.88 86 THR A C 1
ATOM 672 O O . THR A 1 86 ? -0.020 0.178 12.023 1.00 93.88 86 THR A O 1
ATOM 675 N N . ILE A 1 87 ? -2.192 -0.223 12.436 1.00 90.62 87 ILE A N 1
ATOM 676 C CA . ILE A 1 87 ? -2.462 -0.849 11.126 1.00 90.62 87 ILE A CA 1
ATOM 677 C C . ILE A 1 87 ? -2.123 0.113 9.975 1.00 90.62 87 ILE A C 1
ATOM 679 O O . ILE A 1 87 ? -1.554 -0.282 8.956 1.00 90.62 87 ILE A O 1
ATOM 683 N N . VAL A 1 88 ? -2.438 1.401 10.132 1.00 87.44 88 VAL A N 1
ATOM 684 C CA . VAL A 1 88 ? -2.116 2.437 9.139 1.00 87.44 88 VAL A CA 1
ATOM 685 C C . VAL A 1 88 ? -0.607 2.631 8.991 1.00 87.44 88 VAL A C 1
ATOM 687 O O . VAL A 1 88 ? -0.121 2.749 7.866 1.00 87.44 88 VAL A O 1
ATOM 690 N N . ASP A 1 89 ? 0.143 2.636 10.091 1.00 89.06 89 ASP A N 1
ATOM 691 C CA . ASP A 1 89 ? 1.604 2.744 10.052 1.00 89.06 89 ASP A CA 1
ATOM 692 C C . ASP A 1 89 ? 2.244 1.569 9.310 1.00 89.06 89 ASP A C 1
ATOM 694 O O . ASP A 1 89 ? 3.092 1.772 8.437 1.00 89.06 89 ASP A O 1
ATOM 698 N N . GLU A 1 90 ? 1.801 0.350 9.604 1.00 91.12 90 GLU A N 1
ATOM 699 C CA . GLU A 1 90 ? 2.253 -0.861 8.915 1.00 91.12 90 GLU A CA 1
ATOM 700 C C . GLU A 1 90 ? 1.875 -0.828 7.428 1.00 91.12 90 GLU A C 1
ATOM 702 O O . GLU A 1 90 ? 2.687 -1.155 6.560 1.00 91.12 90 GLU A O 1
ATOM 707 N N . SER A 1 91 ? 0.674 -0.344 7.107 1.00 87.00 91 SER A N 1
ATOM 708 C CA . SER A 1 91 ? 0.221 -0.164 5.724 1.00 87.00 91 SER A CA 1
ATOM 709 C C . SER A 1 91 ? 1.140 0.772 4.941 1.00 87.00 91 SER A C 1
ATOM 711 O O . SER A 1 91 ? 1.540 0.448 3.823 1.00 87.00 91 SER A O 1
ATOM 713 N N . VAL A 1 92 ? 1.529 1.909 5.523 1.00 86.44 92 VAL A N 1
ATOM 714 C CA . VAL A 1 92 ? 2.438 2.870 4.879 1.00 86.44 92 VAL A CA 1
ATOM 715 C C . VAL A 1 92 ? 3.813 2.251 4.638 1.00 86.44 92 VAL A C 1
ATOM 717 O O . VAL A 1 92 ? 4.349 2.381 3.537 1.00 86.44 92 VAL A O 1
ATOM 720 N N . GLN A 1 93 ? 4.364 1.535 5.622 1.00 89.44 93 GLN A N 1
ATOM 721 C CA . GLN A 1 93 ? 5.676 0.890 5.499 1.00 89.44 93 GLN A CA 1
ATOM 722 C C . GLN A 1 93 ? 5.733 -0.128 4.354 1.00 89.44 93 GLN A C 1
ATOM 724 O O . GLN A 1 93 ? 6.753 -0.229 3.676 1.00 89.44 93 GLN A O 1
ATOM 729 N N . GLN A 1 94 ? 4.643 -0.857 4.114 1.00 88.62 94 GLN A N 1
ATOM 730 C CA . GLN A 1 94 ? 4.585 -1.860 3.050 1.00 88.62 94 GLN A CA 1
ATOM 731 C C . GLN A 1 94 ? 4.224 -1.265 1.682 1.00 88.62 94 GLN A C 1
ATOM 733 O O . GLN A 1 94 ? 4.781 -1.674 0.664 1.00 88.62 94 GLN A O 1
ATOM 738 N N . LEU A 1 95 ? 3.303 -0.298 1.629 1.00 86.56 95 LEU A N 1
ATOM 739 C CA . LEU A 1 95 ? 2.788 0.240 0.365 1.00 86.56 95 LEU A CA 1
ATOM 740 C C . LEU A 1 95 ? 3.683 1.329 -0.238 1.00 86.56 95 LEU A C 1
ATOM 742 O O . LEU A 1 95 ? 3.775 1.425 -1.462 1.00 86.56 95 LEU A O 1
ATOM 746 N N . TYR A 1 96 ? 4.374 2.133 0.577 1.00 86.50 96 TYR A N 1
ATOM 747 C CA . TYR A 1 96 ? 5.215 3.217 0.060 1.00 86.50 96 TYR A CA 1
ATOM 748 C C . TYR A 1 96 ? 6.352 2.712 -0.855 1.00 86.50 96 TYR A C 1
ATOM 750 O O . TYR A 1 96 ? 6.508 3.240 -1.958 1.00 86.50 96 TYR A O 1
ATOM 758 N N . PRO A 1 97 ? 7.105 1.645 -0.508 1.00 89.69 97 PRO A N 1
ATOM 759 C CA . PRO A 1 97 ? 8.118 1.092 -1.409 1.00 89.69 97 PRO A CA 1
ATOM 760 C C . PRO A 1 97 ? 7.541 0.554 -2.726 1.00 89.69 97 PRO A C 1
ATOM 762 O O . PRO A 1 97 ? 8.218 0.579 -3.754 1.00 89.69 97 PRO A O 1
ATOM 765 N N . LEU A 1 98 ? 6.301 0.052 -2.713 1.00 88.06 98 LEU A N 1
ATOM 766 C CA . LEU A 1 98 ? 5.614 -0.415 -3.920 1.00 88.06 98 LEU A CA 1
ATOM 767 C C . LEU A 1 98 ? 5.259 0.754 -4.847 1.00 88.06 98 LEU A C 1
ATOM 769 O O . LEU A 1 98 ? 5.457 0.645 -6.057 1.00 88.06 98 LEU A O 1
ATOM 773 N N . ARG A 1 99 ? 4.829 1.890 -4.285 1.00 84.94 99 ARG A N 1
ATOM 774 C CA . ARG A 1 99 ? 4.612 3.139 -5.029 1.00 84.94 99 ARG A CA 1
ATOM 775 C C . ARG A 1 99 ? 5.895 3.637 -5.697 1.00 84.94 99 ARG A C 1
ATOM 777 O O . ARG A 1 99 ? 5.865 3.985 -6.873 1.00 84.94 99 ARG A O 1
ATOM 784 N N . GLU A 1 100 ? 7.020 3.635 -4.986 1.00 87.12 100 GLU A N 1
ATOM 785 C CA . GLU A 1 100 ? 8.300 4.068 -5.568 1.00 87.12 100 GLU A CA 1
ATOM 786 C C . GLU A 1 100 ? 8.736 3.170 -6.732 1.00 87.12 100 GLU A C 1
ATOM 788 O O . GLU A 1 100 ? 9.174 3.660 -7.774 1.00 87.12 100 GLU A O 1
ATOM 793 N N . LYS A 1 101 ? 8.543 1.851 -6.609 1.00 88.38 101 LYS A N 1
ATOM 794 C CA . LYS A 1 101 ? 8.798 0.917 -7.717 1.00 88.38 101 LYS A CA 1
ATOM 795 C C . LYS A 1 101 ? 7.883 1.182 -8.912 1.00 88.38 101 LYS A C 1
ATOM 797 O O . LYS A 1 101 ? 8.372 1.198 -10.037 1.00 88.38 101 LYS A O 1
ATOM 802 N N . HIS A 1 102 ? 6.596 1.435 -8.671 1.00 87.75 102 HIS A N 1
ATOM 803 C CA . HIS A 1 102 ? 5.643 1.810 -9.718 1.00 87.75 102 HIS A CA 1
ATOM 804 C C . HIS A 1 102 ? 6.087 3.081 -10.461 1.00 87.75 102 HIS A C 1
ATOM 806 O O . HIS A 1 102 ? 6.120 3.107 -11.690 1.00 87.75 102 HIS A O 1
ATOM 812 N N . HIS A 1 103 ? 6.497 4.125 -9.733 1.00 86.75 103 HIS A N 1
ATOM 813 C CA . HIS A 1 103 ? 7.007 5.362 -10.331 1.00 86.75 103 HIS A CA 1
ATOM 814 C C . HIS A 1 103 ? 8.257 5.127 -11.184 1.00 86.75 103 HIS A C 1
ATOM 816 O O . HIS A 1 103 ? 8.351 5.648 -12.298 1.00 86.75 103 HIS A O 1
ATOM 822 N N . LEU A 1 104 ? 9.192 4.314 -10.689 1.00 90.19 104 LEU A N 1
ATOM 823 C CA . LEU A 1 104 ? 10.392 3.948 -11.430 1.00 90.19 104 LEU A CA 1
ATOM 824 C C . LEU A 1 104 ? 10.048 3.190 -12.719 1.00 90.19 104 LEU A C 1
ATOM 826 O O . LEU A 1 104 ? 10.540 3.553 -13.784 1.00 90.19 104 LEU A O 1
ATOM 830 N N . HIS A 1 105 ? 9.194 2.169 -12.649 1.00 90.12 105 HIS A N 1
ATOM 831 C CA . HIS A 1 105 ? 8.780 1.409 -13.829 1.00 90.12 105 HIS A CA 1
ATOM 832 C C . HIS A 1 105 ? 8.000 2.263 -14.826 1.00 90.12 105 HIS A C 1
ATOM 834 O O . HIS A 1 105 ? 8.165 2.090 -16.029 1.00 90.12 105 HIS A O 1
ATOM 840 N N . HIS A 1 106 ? 7.177 3.200 -14.355 1.00 87.81 106 HIS A N 1
ATOM 841 C CA . HIS A 1 106 ? 6.500 4.152 -15.226 1.00 87.81 106 HIS A CA 1
ATOM 842 C C . HIS A 1 106 ? 7.512 5.032 -15.974 1.00 87.81 106 HIS A C 1
ATOM 844 O O . HIS A 1 106 ? 7.386 5.211 -17.184 1.00 87.81 106 HIS A O 1
ATOM 850 N N . ALA A 1 107 ? 8.552 5.526 -15.294 1.00 91.06 107 ALA A N 1
ATOM 851 C CA . ALA A 1 107 ?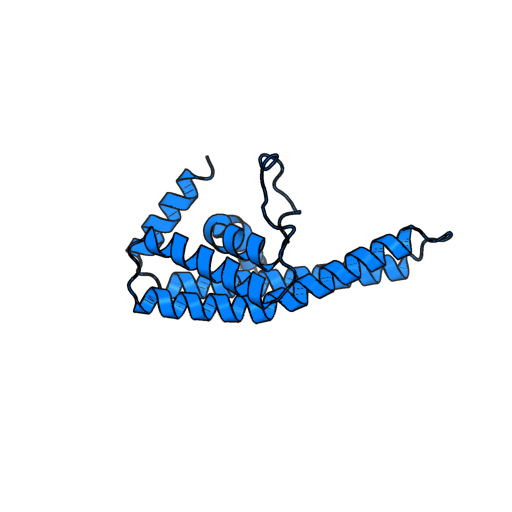 9.631 6.270 -15.944 1.00 91.06 107 ALA A CA 1
ATOM 852 C C . ALA A 1 107 ? 10.402 5.400 -16.957 1.00 91.06 107 ALA A C 1
ATOM 854 O O . ALA A 1 107 ? 10.646 5.845 -18.075 1.00 91.06 107 ALA A O 1
ATOM 855 N N . GLN A 1 108 ? 10.712 4.147 -16.606 1.00 92.00 108 GLN A N 1
ATOM 856 C CA . GLN A 1 108 ? 11.362 3.180 -17.501 1.00 92.00 108 GLN A CA 1
ATOM 857 C C . GLN A 1 108 ? 10.503 2.848 -18.724 1.00 92.00 108 GLN A C 1
ATOM 859 O O . GLN A 1 108 ? 11.021 2.741 -19.829 1.00 92.00 108 GLN A O 1
ATOM 864 N N . LEU A 1 109 ? 9.187 2.714 -18.549 1.00 91.06 109 LEU A N 1
ATOM 865 C CA . LEU A 1 109 ? 8.261 2.478 -19.650 1.00 91.06 109 LEU A CA 1
ATOM 866 C C . LEU A 1 109 ? 8.248 3.667 -20.614 1.00 91.06 109 LEU A C 1
ATOM 868 O O . LEU A 1 109 ? 8.308 3.454 -21.821 1.00 91.06 109 LEU A O 1
ATOM 872 N N . LEU A 1 110 ? 8.188 4.898 -20.090 1.00 92.50 110 LEU A N 1
ATOM 873 C CA . LEU A 1 110 ? 8.238 6.118 -20.899 1.00 92.50 110 LEU A CA 1
ATOM 874 C C . LEU A 1 110 ? 9.558 6.247 -21.663 1.00 92.50 110 LEU A C 1
ATOM 876 O O . LEU A 1 110 ? 9.543 6.609 -22.838 1.00 92.50 110 LEU A O 1
ATOM 880 N N . ASP A 1 111 ? 10.678 5.923 -21.022 1.00 94.62 111 ASP A N 1
ATOM 881 C CA . ASP A 1 111 ? 11.986 5.899 -21.674 1.00 94.62 111 ASP A CA 1
ATOM 882 C C . ASP A 1 111 ? 12.032 4.843 -22.789 1.00 94.62 111 ASP A C 1
ATOM 884 O O . ASP A 1 111 ? 12.370 5.162 -23.927 1.00 94.62 111 ASP A O 1
ATOM 888 N N . ALA A 1 112 ? 11.577 3.616 -22.510 1.00 92.31 112 ALA A N 1
ATOM 889 C CA . ALA A 1 112 ? 11.602 2.501 -23.457 1.00 92.31 112 ALA A CA 1
ATOM 890 C C . ALA A 1 112 ? 10.756 2.751 -24.717 1.00 92.31 112 ALA A C 1
ATOM 892 O O . ALA A 1 112 ? 11.144 2.341 -25.811 1.00 92.31 112 ALA A O 1
ATOM 893 N N . VAL A 1 113 ? 9.607 3.427 -24.592 1.00 93.62 113 VAL A N 1
ATOM 894 C CA . VAL A 1 113 ? 8.758 3.772 -25.751 1.00 93.62 113 VAL A CA 1
ATOM 895 C C . VAL A 1 113 ? 9.232 5.013 -26.509 1.00 93.62 113 VAL A C 1
ATOM 897 O O . VAL A 1 113 ? 8.748 5.252 -27.613 1.00 93.62 113 VAL A O 1
ATOM 900 N N . SER A 1 114 ? 10.147 5.795 -25.930 1.00 94.38 114 SER A N 1
ATOM 901 C CA . SER A 1 114 ? 10.705 7.004 -26.551 1.00 94.38 114 SER A CA 1
ATOM 902 C C . SER A 1 114 ? 11.983 6.735 -27.354 1.00 94.38 114 SER A C 1
ATOM 904 O O . SER A 1 114 ? 12.479 7.643 -28.016 1.00 94.38 114 SER A O 1
ATOM 906 N N . GLN A 1 115 ? 12.520 5.512 -27.303 1.00 94.62 115 GLN A N 1
ATOM 907 C CA . GLN A 1 115 ? 13.685 5.095 -28.086 1.00 94.62 115 GLN A CA 1
ATOM 908 C C . GLN A 1 115 ? 13.357 4.968 -29.584 1.00 94.62 115 GLN A C 1
ATOM 910 O O . GLN A 1 115 ? 12.223 4.669 -29.961 1.00 94.62 115 GLN A O 1
ATOM 915 N N . ASP A 1 116 ? 14.379 5.089 -30.441 1.00 97.06 116 ASP A N 1
ATOM 916 C CA . ASP A 1 116 ? 14.253 4.937 -31.903 1.00 97.06 116 ASP A CA 1
ATOM 917 C C . ASP A 1 116 ? 13.680 3.568 -32.323 1.00 97.06 116 ASP A C 1
ATOM 919 O O . ASP A 1 116 ? 13.022 3.439 -33.358 1.00 97.06 116 ASP A O 1
ATOM 923 N N . SER A 1 117 ? 13.913 2.531 -31.513 1.00 96.38 117 SER A N 1
ATOM 924 C CA . SER A 1 117 ? 13.334 1.200 -31.685 1.00 96.38 117 SER A CA 1
ATOM 925 C C . SER A 1 117 ? 12.698 0.708 -30.392 1.00 96.38 117 SER A C 1
ATOM 927 O O . SER A 1 117 ? 13.325 0.744 -29.336 1.00 96.38 117 SER A O 1
ATOM 929 N N . ILE A 1 118 ? 11.485 0.165 -3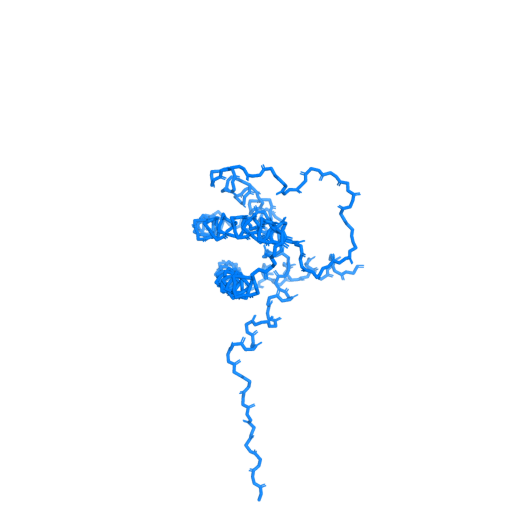0.493 1.00 96.19 118 ILE A N 1
ATOM 930 C CA . ILE A 1 118 ? 10.743 -0.354 -29.343 1.00 96.19 118 ILE A CA 1
ATOM 931 C C . ILE A 1 118 ? 11.203 -1.775 -28.996 1.00 96.19 118 ILE A C 1
ATOM 933 O O . ILE A 1 118 ? 10.948 -2.720 -29.752 1.00 96.19 118 ILE A O 1
ATOM 937 N N . ASP A 1 119 ? 11.778 -1.945 -27.805 1.00 95.56 119 ASP A N 1
ATOM 938 C CA . ASP A 1 119 ? 12.030 -3.262 -27.216 1.00 95.56 119 ASP A CA 1
ATOM 939 C C . ASP A 1 119 ? 10.743 -3.831 -26.594 1.00 95.56 119 ASP A C 1
ATOM 941 O O . ASP A 1 119 ? 10.331 -3.509 -25.476 1.00 95.56 119 ASP A O 1
ATOM 945 N N . ARG A 1 120 ? 10.084 -4.722 -27.338 1.00 95.31 120 ARG A N 1
ATOM 946 C CA . ARG A 1 120 ? 8.855 -5.387 -26.885 1.00 95.31 120 ARG A CA 1
ATOM 947 C C . ARG A 1 120 ? 9.076 -6.319 -25.692 1.00 95.31 120 ARG A C 1
ATOM 949 O O . ARG A 1 120 ? 8.130 -6.532 -24.933 1.00 95.31 120 ARG A O 1
ATOM 956 N N . ALA A 1 121 ? 10.266 -6.900 -25.542 1.00 96.38 121 ALA A N 1
ATOM 957 C CA . ALA A 1 121 ? 10.556 -7.807 -24.438 1.00 96.38 121 ALA A CA 1
ATOM 958 C C . ALA A 1 121 ? 10.678 -7.030 -23.123 1.00 96.38 121 ALA A C 1
ATOM 960 O O . ALA A 1 121 ? 10.133 -7.468 -22.107 1.00 96.38 121 ALA A O 1
ATOM 961 N N . GLU A 1 122 ? 11.301 -5.852 -23.160 1.00 94.12 122 GLU A N 1
ATOM 962 C CA . GLU A 1 122 ? 11.404 -4.972 -21.994 1.00 94.12 122 GLU A CA 1
ATOM 963 C C . GLU A 1 122 ? 10.036 -4.431 -21.557 1.00 94.12 122 GLU A C 1
ATOM 965 O O . GLU A 1 122 ? 9.691 -4.497 -20.375 1.00 94.12 122 GLU A O 1
ATOM 970 N N . ILE A 1 123 ? 9.191 -4.001 -22.502 1.00 95.50 123 ILE A N 1
ATOM 971 C CA . ILE A 1 123 ? 7.816 -3.570 -22.191 1.00 95.50 123 ILE A CA 1
ATOM 972 C C . ILE A 1 123 ? 7.016 -4.702 -21.532 1.00 95.50 123 ILE A C 1
ATOM 974 O O . ILE A 1 123 ? 6.308 -4.479 -20.548 1.00 95.50 123 ILE A O 1
ATOM 978 N N . GLU A 1 124 ? 7.128 -5.932 -22.037 1.00 96.50 124 GLU A N 1
ATOM 979 C CA . GLU A 1 124 ? 6.437 -7.086 -21.454 1.00 96.50 124 GLU A CA 1
ATOM 980 C C . GLU A 1 124 ? 6.963 -7.432 -20.052 1.00 96.50 124 GLU A C 1
ATOM 982 O O . GLU A 1 124 ? 6.185 -7.817 -19.170 1.00 96.50 124 GLU A O 1
ATOM 987 N N . ARG A 1 125 ? 8.268 -7.263 -19.812 1.00 96.88 125 ARG A N 1
ATOM 988 C CA . ARG A 1 125 ? 8.874 -7.422 -18.485 1.00 96.88 125 ARG A CA 1
ATOM 989 C C . ARG A 1 125 ? 8.322 -6.384 -17.505 1.00 96.88 125 ARG A C 1
ATOM 991 O O . ARG A 1 125 ? 7.879 -6.769 -16.421 1.00 96.88 125 ARG A O 1
ATOM 998 N N . LEU A 1 126 ? 8.294 -5.107 -17.895 1.00 93.00 126 LEU A N 1
ATOM 999 C CA . LEU A 1 126 ? 7.734 -4.010 -17.096 1.00 93.00 126 LEU A CA 1
ATOM 1000 C C . LEU A 1 126 ? 6.251 -4.244 -16.791 1.00 93.00 126 LEU A C 1
ATOM 1002 O O . LEU A 1 126 ? 5.851 -4.188 -15.632 1.00 93.00 126 LEU A O 1
ATOM 1006 N N . ARG A 1 127 ? 5.442 -4.629 -17.788 1.00 94.06 127 ARG A N 1
ATOM 1007 C CA . ARG A 1 127 ? 4.018 -4.956 -17.597 1.00 94.06 127 ARG A CA 1
ATOM 1008 C C . ARG A 1 127 ? 3.804 -6.051 -16.545 1.00 94.06 127 ARG A C 1
ATOM 1010 O O . ARG A 1 127 ? 2.902 -5.940 -15.716 1.00 94.06 127 ARG A O 1
ATOM 1017 N N . LYS A 1 128 ? 4.605 -7.123 -16.567 1.00 95.00 128 LYS A N 1
ATOM 1018 C CA . LYS A 1 128 ? 4.522 -8.194 -15.556 1.00 95.00 128 LYS A CA 1
ATOM 1019 C C . LYS A 1 128 ? 4.925 -7.704 -14.167 1.00 95.00 128 LYS A C 1
ATOM 1021 O O . LYS A 1 128 ? 4.278 -8.080 -13.192 1.00 95.00 128 LYS A O 1
ATOM 1026 N N . ALA A 1 129 ? 5.967 -6.879 -14.081 1.00 90.94 129 ALA A N 1
ATOM 1027 C CA . ALA A 1 129 ? 6.419 -6.304 -12.819 1.00 90.94 129 ALA A CA 1
ATOM 1028 C C . ALA A 1 129 ? 5.350 -5.384 -12.202 1.00 90.94 129 ALA A C 1
ATOM 1030 O O . ALA A 1 129 ? 5.087 -5.470 -11.006 1.00 90.94 129 ALA A O 1
ATOM 1031 N N . GLU A 1 130 ? 4.668 -4.590 -13.028 1.00 87.31 130 GLU A N 1
ATOM 1032 C CA . GLU A 1 130 ? 3.548 -3.739 -12.620 1.00 87.31 130 GLU A CA 1
ATOM 1033 C C . GLU A 1 130 ? 2.355 -4.534 -12.084 1.00 87.31 130 GLU A C 1
ATOM 1035 O O . GLU A 1 130 ? 1.803 -4.203 -11.036 1.00 87.31 130 GLU A O 1
ATOM 1040 N N . ILE A 1 131 ? 1.992 -5.639 -12.744 1.00 85.94 131 ILE A N 1
ATOM 1041 C CA . ILE A 1 131 ? 0.932 -6.529 -12.245 1.00 85.94 131 ILE A CA 1
ATOM 1042 C C . ILE A 1 131 ? 1.304 -7.117 -10.883 1.00 85.94 131 ILE A C 1
ATOM 1044 O O . ILE A 1 131 ? 0.452 -7.179 -10.003 1.00 85.94 131 ILE A O 1
ATOM 1048 N N . ALA A 1 132 ? 2.559 -7.527 -10.689 1.00 87.94 132 ALA A N 1
ATOM 1049 C CA . ALA A 1 132 ? 3.009 -8.069 -9.410 1.00 87.94 132 ALA A CA 1
ATOM 1050 C C . ALA A 1 132 ? 2.971 -7.020 -8.283 1.00 87.94 132 ALA A C 1
ATOM 1052 O O . ALA A 1 132 ? 2.609 -7.346 -7.155 1.00 87.94 132 ALA A O 1
ATOM 1053 N N . ILE A 1 133 ? 3.305 -5.760 -8.585 1.00 85.75 133 ILE A N 1
ATOM 1054 C CA . ILE A 1 133 ? 3.174 -4.646 -7.635 1.00 85.75 133 ILE A CA 1
ATOM 1055 C C . ILE A 1 133 ? 1.706 -4.419 -7.272 1.00 85.75 133 ILE A C 1
ATOM 1057 O O . ILE A 1 133 ? 1.383 -4.298 -6.091 1.00 85.75 133 ILE A O 1
ATOM 1061 N N . ALA A 1 134 ? 0.821 -4.386 -8.271 1.00 81.00 134 ALA A N 1
ATOM 1062 C CA . ALA A 1 134 ? -0.607 -4.192 -8.054 1.00 81.00 134 ALA A CA 1
ATOM 1063 C C . ALA A 1 134 ? -1.227 -5.327 -7.221 1.00 81.00 134 ALA A C 1
ATOM 1065 O O . ALA A 1 134 ? -2.016 -5.053 -6.320 1.00 81.00 134 ALA A O 1
ATOM 1066 N N . ASP A 1 135 ? -0.844 -6.579 -7.484 1.00 82.75 135 ASP A N 1
ATOM 1067 C CA . ASP A 1 135 ? -1.290 -7.758 -6.730 1.00 82.75 135 ASP A CA 1
ATOM 1068 C C . ASP A 1 135 ? -0.863 -7.668 -5.257 1.00 82.75 135 ASP A C 1
ATOM 1070 O O . ASP A 1 135 ? -1.704 -7.739 -4.362 1.00 82.75 135 ASP A O 1
ATOM 1074 N N . ALA A 1 136 ? 0.419 -7.383 -5.000 1.00 85.25 136 ALA A N 1
ATOM 1075 C CA . ALA A 1 136 ? 0.944 -7.229 -3.644 1.00 85.25 136 ALA A CA 1
ATOM 1076 C C . ALA A 1 136 ? 0.290 -6.061 -2.884 1.00 85.25 136 ALA A C 1
ATOM 1078 O O . ALA A 1 136 ? -0.066 -6.197 -1.713 1.00 85.25 136 ALA A O 1
ATOM 1079 N N . ALA A 1 137 ? 0.103 -4.917 -3.550 1.00 83.31 137 ALA A N 1
ATOM 1080 C CA . ALA A 1 137 ? -0.570 -3.768 -2.955 1.00 83.31 137 ALA A CA 1
ATOM 1081 C C . ALA A 1 137 ? -2.041 -4.080 -2.638 1.00 83.31 137 ALA A C 1
ATOM 1083 O O . ALA A 1 137 ? -2.524 -3.724 -1.564 1.00 83.31 137 ALA A O 1
ATOM 1084 N N . SER A 1 138 ? -2.741 -4.770 -3.544 1.00 81.06 138 SER A N 1
ATOM 1085 C CA . SER A 1 138 ? -4.136 -5.174 -3.357 1.00 81.06 138 SER A CA 1
ATOM 1086 C C . SER A 1 138 ? -4.299 -6.140 -2.187 1.00 81.06 138 SER A C 1
ATOM 1088 O O . SER A 1 138 ? -5.197 -5.943 -1.369 1.00 81.06 138 SER A O 1
ATOM 1090 N N . ASP A 1 139 ? -3.453 -7.169 -2.096 1.00 86.50 139 ASP A N 1
ATOM 1091 C CA . ASP A 1 139 ? -3.484 -8.123 -0.983 1.00 86.50 139 ASP A CA 1
ATOM 1092 C C . ASP A 1 139 ? -3.318 -7.388 0.353 1.00 86.50 139 ASP A C 1
ATOM 1094 O O . ASP A 1 139 ? -4.124 -7.573 1.266 1.00 86.50 139 ASP A O 1
ATOM 1098 N N . TRP A 1 140 ? -2.350 -6.470 0.436 1.00 86.12 140 TRP A N 1
ATOM 1099 C CA . TRP A 1 140 ? -2.094 -5.757 1.682 1.00 86.12 140 TRP A CA 1
ATOM 1100 C C . TRP A 1 140 ? -3.196 -4.771 2.067 1.00 86.12 140 TRP A C 1
ATOM 1102 O O . TRP A 1 140 ? -3.576 -4.671 3.231 1.00 86.12 140 TRP A O 1
ATOM 1112 N N . MET A 1 141 ? -3.777 -4.087 1.083 1.00 80.94 141 MET A N 1
ATOM 1113 C CA . MET A 1 141 ? -4.924 -3.213 1.308 1.00 80.94 141 MET A CA 1
ATOM 1114 C C . MET A 1 141 ? -6.155 -3.963 1.824 1.00 80.94 141 MET A C 1
ATOM 1116 O O . MET A 1 141 ? -6.872 -3.439 2.677 1.00 80.94 141 MET A O 1
ATOM 1120 N N . VAL A 1 142 ? -6.427 -5.160 1.295 1.00 84.75 142 VAL A N 1
ATOM 1121 C CA . VAL A 1 142 ? -7.565 -5.978 1.735 1.00 84.75 142 VAL A CA 1
ATOM 1122 C C . VAL A 1 142 ? -7.347 -6.471 3.159 1.00 84.75 142 VAL A C 1
ATOM 1124 O O . VAL A 1 142 ? -8.256 -6.335 3.975 1.00 84.75 142 VAL A O 1
ATOM 1127 N N . ASP A 1 143 ? -6.162 -6.996 3.466 1.00 87.62 143 ASP A N 1
ATOM 1128 C CA . ASP A 1 143 ? -5.865 -7.530 4.795 1.00 87.62 143 ASP A CA 1
ATOM 1129 C C . ASP A 1 143 ? -5.914 -6.406 5.853 1.00 87.62 143 ASP A C 1
ATOM 1131 O O . ASP A 1 143 ? -6.676 -6.510 6.813 1.00 87.62 143 ASP A O 1
ATOM 1135 N N . ALA A 1 144 ? -5.274 -5.256 5.599 1.00 86.62 144 ALA A N 1
ATOM 1136 C CA . ALA A 1 144 ? -5.355 -4.095 6.489 1.00 86.62 144 ALA A CA 1
ATOM 1137 C C . ALA A 1 144 ? -6.800 -3.607 6.695 1.00 86.62 144 ALA A C 1
ATOM 1139 O O . ALA A 1 144 ? -7.190 -3.222 7.799 1.00 86.62 144 ALA A O 1
ATOM 1140 N N . ALA A 1 145 ? -7.627 -3.615 5.644 1.00 83.25 145 ALA A N 1
ATOM 1141 C CA . ALA A 1 145 ? -9.031 -3.247 5.774 1.00 83.25 145 ALA A CA 1
ATOM 1142 C C . ALA A 1 145 ? -9.774 -4.185 6.721 1.00 83.25 145 ALA A C 1
ATOM 1144 O O . ALA A 1 145 ? -10.480 -3.706 7.608 1.00 83.25 145 ALA A O 1
ATOM 1145 N N . LEU A 1 146 ? -9.609 -5.496 6.540 1.00 87.81 146 LEU A N 1
ATOM 1146 C CA . LEU A 1 146 ? -10.228 -6.507 7.390 1.00 87.81 146 LEU A CA 1
ATOM 1147 C C . LEU A 1 146 ? -9.793 -6.340 8.849 1.00 87.81 146 LEU A C 1
ATOM 1149 O O . LEU A 1 146 ? -10.667 -6.259 9.711 1.00 87.81 146 LEU A O 1
ATOM 1153 N N . ASP A 1 147 ? -8.499 -6.146 9.106 1.00 90.00 147 ASP A N 1
ATOM 1154 C CA . ASP A 1 147 ? -7.975 -5.906 10.455 1.00 90.00 147 ASP A CA 1
ATOM 1155 C C . ASP A 1 147 ? -8.628 -4.675 11.105 1.00 90.00 147 ASP A C 1
ATOM 1157 O O . ASP A 1 147 ? -9.042 -4.706 12.266 1.00 90.00 147 ASP A O 1
ATOM 1161 N N . MET A 1 148 ? -8.811 -3.586 10.350 1.00 86.62 148 MET A N 1
ATOM 1162 C CA . MET A 1 148 ? -9.497 -2.389 10.850 1.00 86.62 148 MET A CA 1
ATOM 1163 C C . MET A 1 148 ? -10.981 -2.646 11.132 1.00 86.62 148 MET A C 1
ATOM 1165 O O . MET A 1 148 ? -11.500 -2.171 12.143 1.00 86.62 148 MET A O 1
ATOM 1169 N N . PHE A 1 149 ? -11.676 -3.417 10.289 1.00 87.31 149 PHE A N 1
ATOM 1170 C CA . PHE A 1 149 ? -13.059 -3.820 10.557 1.00 87.31 149 PHE A CA 1
ATOM 1171 C C . PHE A 1 149 ? -13.163 -4.689 11.817 1.00 87.31 149 PHE A C 1
ATOM 1173 O O . PHE A 1 149 ? -14.133 -4.546 12.563 1.00 87.31 149 PHE A O 1
ATOM 1180 N N . GLU A 1 150 ? -12.190 -5.557 12.082 1.00 92.44 150 GLU A N 1
ATOM 1181 C CA . GLU A 1 150 ? -12.147 -6.408 13.276 1.00 92.44 150 GLU A CA 1
ATOM 1182 C C . GLU A 1 150 ? -11.894 -5.624 14.574 1.00 92.44 150 GLU A C 1
ATOM 1184 O O . GLU A 1 150 ? -12.334 -6.050 15.642 1.00 92.44 150 GLU A O 1
ATOM 1189 N N . VAL A 1 151 ? -11.255 -4.450 14.502 1.00 93.88 151 VAL A N 1
ATOM 1190 C CA . VAL A 1 151 ? -11.109 -3.535 15.652 1.00 93.88 151 VAL A CA 1
ATOM 1191 C C . VAL A 1 151 ? -12.448 -2.895 16.059 1.00 93.88 151 VAL A C 1
ATOM 1193 O O . VAL A 1 151 ? -12.669 -2.605 17.239 1.00 93.88 151 VAL A O 1
ATOM 1196 N N . LEU A 1 152 ? -13.342 -2.656 15.099 1.00 89.75 152 LEU A N 1
ATOM 1197 C CA . LEU A 1 152 ? -14.629 -1.990 15.325 1.00 89.75 152 LEU A CA 1
ATOM 1198 C C . LEU A 1 152 ? -15.690 -2.944 15.897 1.00 89.75 152 LEU A C 1
ATOM 1200 O O . LEU A 1 152 ? -15.649 -4.158 15.679 1.00 89.75 152 LEU A O 1
ATOM 1204 N N . THR A 1 153 ? -16.694 -2.403 16.593 1.00 93.44 153 THR A N 1
ATOM 1205 C CA . THR A 1 153 ? -17.866 -3.198 16.995 1.00 93.44 153 THR A CA 1
ATOM 1206 C C . THR A 1 153 ? -18.761 -3.502 15.784 1.00 93.44 153 THR A C 1
ATOM 1208 O O . THR A 1 153 ? -18.698 -2.794 14.771 1.00 93.44 153 THR A O 1
ATOM 1211 N N . PRO A 1 154 ? -19.619 -4.540 15.843 1.00 94.12 154 PRO A N 1
ATOM 1212 C CA . PRO A 1 154 ? -20.589 -4.813 14.780 1.00 94.12 154 PRO A CA 1
ATOM 1213 C C . PRO A 1 154 ? -21.459 -3.601 14.408 1.00 94.12 154 PRO A C 1
ATOM 1215 O O . PRO A 1 154 ? -21.724 -3.381 13.227 1.00 94.12 154 PRO A O 1
ATOM 1218 N N . GLU A 1 155 ? -21.854 -2.796 15.392 1.00 91.19 155 GLU A N 1
ATOM 1219 C CA . GLU A 1 155 ? -22.691 -1.607 15.221 1.00 91.19 155 GLU A CA 1
ATOM 1220 C C . GLU A 1 155 ? -21.932 -0.498 14.481 1.00 91.19 155 GLU A C 1
ATOM 1222 O O . GLU A 1 155 ? -22.431 0.020 13.483 1.00 91.19 155 GLU A O 1
ATOM 1227 N N . GLN A 1 156 ? -20.691 -0.208 14.889 1.00 89.44 156 GLN A N 1
ATOM 1228 C CA . GLN A 1 156 ? -19.819 0.757 14.205 1.00 89.44 156 GLN A CA 1
ATOM 1229 C C . GLN A 1 156 ? -19.539 0.335 12.756 1.00 89.44 156 GLN A C 1
ATOM 1231 O O . GLN A 1 156 ? -19.542 1.161 11.841 1.00 89.44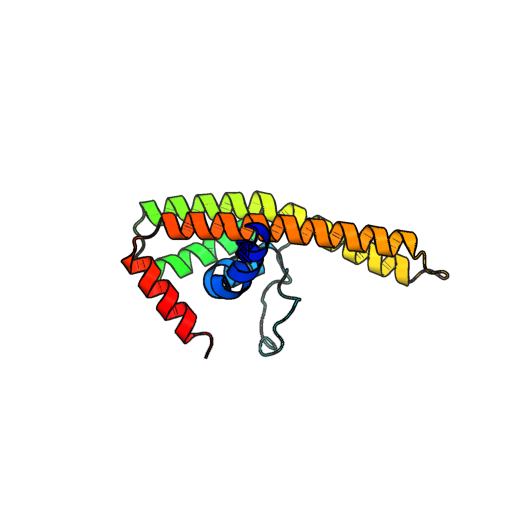 156 GLN A O 1
ATOM 1236 N N . ARG A 1 157 ? -19.341 -0.970 12.508 1.00 89.62 157 ARG A N 1
ATOM 1237 C CA . ARG A 1 157 ? -19.203 -1.495 11.141 1.00 89.62 157 ARG A CA 1
ATOM 1238 C C . ARG A 1 157 ? -20.463 -1.253 10.312 1.00 89.62 157 ARG A C 1
ATOM 1240 O O . ARG A 1 157 ? -20.354 -0.861 9.151 1.00 89.62 157 ARG A O 1
ATOM 1247 N N . ALA A 1 158 ? -21.643 -1.491 10.884 1.00 88.94 158 ALA A N 1
ATOM 1248 C CA . ALA A 1 158 ? -22.915 -1.284 10.196 1.00 88.94 158 ALA A CA 1
ATOM 1249 C C . ALA A 1 158 ? -23.137 0.196 9.842 1.00 88.94 158 ALA A C 1
ATOM 1251 O O . ALA A 1 158 ? -23.480 0.501 8.697 1.00 88.94 158 ALA A O 1
ATOM 1252 N N . GLU A 1 159 ? -22.867 1.106 10.781 1.00 86.25 159 GLU A N 1
ATOM 1253 C CA . GLU A 1 159 ? -22.930 2.553 10.552 1.00 86.25 159 GLU A CA 1
ATOM 1254 C C . GLU A 1 159 ? -21.965 2.984 9.442 1.00 86.25 159 GLU A C 1
ATOM 1256 O O . GLU A 1 159 ? -22.330 3.720 8.521 1.00 86.25 159 GLU A O 1
ATOM 1261 N N . MET A 1 160 ? -20.740 2.458 9.468 1.00 81.50 160 MET A N 1
ATOM 1262 C CA . MET A 1 160 ? -19.750 2.751 8.443 1.00 81.50 160 MET A CA 1
ATOM 1263 C C . MET A 1 160 ? -20.195 2.272 7.056 1.00 81.50 160 MET A C 1
ATOM 1265 O O . MET A 1 160 ? -20.097 3.031 6.090 1.00 81.50 160 MET A O 1
ATOM 1269 N N . VAL A 1 161 ? -20.744 1.058 6.938 1.00 82.31 161 VAL A N 1
ATOM 1270 C CA . VAL A 1 161 ? -21.296 0.544 5.670 1.00 82.31 161 VAL A CA 1
ATOM 1271 C C . VAL A 1 161 ? -22.458 1.408 5.176 1.00 82.31 161 VAL A C 1
ATOM 1273 O O . VAL A 1 161 ? -22.541 1.700 3.980 1.00 82.31 161 VAL A O 1
ATOM 1276 N N . GLN A 1 162 ? -23.349 1.849 6.066 1.00 83.75 162 GLN A N 1
ATOM 1277 C CA . GLN A 1 162 ? -24.445 2.749 5.707 1.00 83.75 162 GLN A CA 1
ATOM 1278 C C . GLN A 1 162 ? -23.915 4.083 5.170 1.00 83.75 162 GLN A C 1
ATOM 1280 O O . GLN A 1 162 ? -24.362 4.549 4.120 1.00 83.75 162 GLN A O 1
ATOM 1285 N N . HIS A 1 163 ? -22.923 4.659 5.846 1.00 76.12 163 HIS A N 1
ATOM 1286 C CA . HIS A 1 163 ? -22.285 5.903 5.429 1.00 76.12 163 HIS A CA 1
ATOM 1287 C C . HIS A 1 163 ? -21.565 5.768 4.073 1.00 76.12 163 HIS A C 1
ATOM 1289 O O . HIS A 1 163 ? -21.605 6.686 3.253 1.00 76.12 163 HIS A O 1
ATOM 1295 N N . MET A 1 164 ? -20.954 4.612 3.785 1.00 71.00 164 MET A N 1
ATOM 1296 C CA . MET A 1 164 ? -20.368 4.324 2.467 1.00 71.00 164 MET A CA 1
ATOM 1297 C C . MET A 1 164 ? -21.436 4.260 1.368 1.00 71.00 164 MET A C 1
ATOM 1299 O O . MET A 1 164 ? -21.268 4.873 0.316 1.00 71.00 164 MET A O 1
ATOM 1303 N N . ARG A 1 165 ? -22.564 3.580 1.611 1.00 74.50 165 ARG A N 1
ATOM 1304 C CA . ARG A 1 165 ? -23.670 3.483 0.638 1.00 74.50 165 ARG A CA 1
ATOM 1305 C C . ARG A 1 165 ? -24.253 4.848 0.271 1.00 74.50 165 ARG A C 1
ATOM 1307 O O . ARG A 1 165 ? -24.580 5.066 -0.887 1.00 74.50 165 ARG A O 1
ATOM 1314 N N . GLN A 1 166 ? -24.337 5.770 1.230 1.00 73.06 166 GLN A N 1
ATOM 1315 C CA . GLN A 1 166 ? -24.846 7.131 1.010 1.00 73.06 166 GLN A CA 1
ATOM 1316 C C . GLN A 1 166 ? -23.929 8.015 0.150 1.00 73.06 166 GLN A C 1
ATOM 1318 O O . GLN A 1 166 ? -24.376 9.050 -0.325 1.00 73.06 166 GLN A O 1
ATOM 1323 N N . ARG A 1 167 ? -22.653 7.644 -0.027 1.00 63.22 167 ARG A N 1
ATOM 1324 C CA . ARG A 1 167 ? -21.680 8.387 -0.850 1.00 63.22 167 ARG A CA 1
ATOM 1325 C C . ARG A 1 167 ? -21.482 7.810 -2.257 1.00 63.22 167 ARG A C 1
ATOM 1327 O O . ARG A 1 167 ? -20.758 8.410 -3.044 1.00 63.22 167 ARG A O 1
ATOM 1334 N N . HIS A 1 168 ? -22.071 6.651 -2.551 1.00 48.59 168 HIS A N 1
ATOM 1335 C CA . HIS A 1 168 ? -21.965 5.957 -3.841 1.00 48.59 168 HIS A CA 1
ATOM 1336 C C . HIS A 1 168 ? -23.264 6.024 -4.677 1.00 48.59 168 HIS A C 1
ATOM 1338 O O . HIS A 1 168 ? -23.401 5.283 -5.650 1.00 48.59 168 HIS A O 1
ATOM 1344 N N . LEU A 1 169 ? -24.186 6.925 -4.311 1.00 38.34 169 LEU A N 1
ATOM 1345 C CA . LEU A 1 169 ? -25.339 7.401 -5.088 1.00 38.34 169 LEU A CA 1
ATOM 1346 C C . LEU A 1 169 ? -25.281 8.932 -5.154 1.00 38.34 169 LEU A C 1
ATOM 1348 O O . LEU A 1 169 ? -25.771 9.484 -6.160 1.00 38.34 169 LEU A O 1
#

Radius of gyration: 18.85 Å; chains: 1; bounding box: 40×59×54 Å

Sequence (169 aa):
MTATRLAPSRRLWRFCIGATLAGFVGVIGSYVAGCSRGISHHGWHRGHGLHDVSSPEEARERAQSAAKWMLRKFDATDDQKQRIQTIVDESVQQLYPLREKHHLHHAQLLDAVSQDSIDRAEIERLRKAEIAIADAASDWMVDAALDMFEVLTPEQRAEMVQHMRQRHL

pLDDT: mean 71.97, std 23.0, range [28.56, 97.06]

Foldseek 3Di:
DDDDDDDDDPVVVLVVVLVLLCLLLVQLVCLQQVPPPPDDPDDPPDDDDRPDDPDLVSSLVSSLVSLVVVCVVLVADPVLSVQLSVLSNVLNVQRNVLNVLVVVLVVVLVVQVPDPDHDPVSNVVSVVSNVVSVVSNSVSSSVSSVSSLVSDDPVSNVVSSVVVVVVVD

Secondary structure (DSSP, 8-state):
------PPPHHHHHHHHTTT-TTTHHHHHHHHH--TTSS--S---SS--SS---SHHHHHHHHHHHHHHHHGGGT--HHHHHHHHHHHHHHHHHHHHHHHHHHHHHHHHHHHHHSSS--HHHHHHHHHHHHHHHHHHHHHHHHHHHHHHHHS-HHHHHHHHHHHHTT--